Protein AF-A0A3A4NJ50-F1 (afdb_monomer_lite)

Radius of gyration: 18.56 Å; chains: 1; bounding box: 40×17×43 Å

Secondary structure (DSSP, 8-state):
--HHHHHHHHT-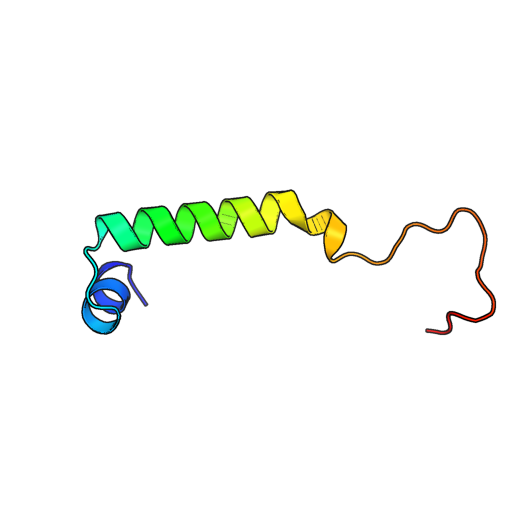-HHHHHHHHHHHHHHHHHTGGGGSPP--SS--TT---

Sequence (49 aa):
KTAGEVAREAGLTADQVDRVFRDIRNKRTTTRPLHLAPVLVDPVPEITK

Structure (mmCIF, N/CA/C/O backbone):
data_AF-A0A3A4NJ50-F1
#
_entry.id   AF-A0A3A4NJ50-F1
#
loop_
_atom_site.group_PDB
_atom_site.id
_atom_site.type_symbol
_atom_site.label_atom_id
_atom_site.label_alt_id
_atom_site.label_comp_id
_atom_site.label_asym_id
_atom_site.label_entity_id
_atom_site.label_seq_id
_atom_site.pdbx_PDB_ins_code
_atom_site.Cartn_x
_atom_site.Cartn_y
_atom_site.Cartn_z
_atom_site.occupancy
_atom_site.B_iso_or_equiv
_atom_site.auth_seq_id
_atom_site.auth_comp_id
_atom_site.auth_asym_id
_atom_site.auth_atom_id
_atom_site.pdbx_PDB_model_num
ATOM 1 N N . LYS A 1 1 ? -8.407 -12.517 8.978 1.00 75.69 1 LYS A N 1
ATOM 2 C CA . LYS A 1 1 ? -8.780 -11.870 10.251 1.00 75.69 1 LYS A CA 1
ATOM 3 C C . LYS A 1 1 ? -9.616 -10.638 9.941 1.00 75.69 1 LYS A C 1
ATOM 5 O O . LYS A 1 1 ? -9.257 -9.919 9.012 1.00 75.69 1 LYS A O 1
ATOM 10 N N . THR A 1 2 ? -10.718 -10.419 10.647 1.00 88.94 2 THR A N 1
ATOM 11 C CA . THR A 1 2 ? -11.520 -9.188 10.561 1.00 88.94 2 THR A CA 1
ATOM 12 C C . THR A 1 2 ? -10.815 -8.036 11.283 1.00 88.94 2 THR A C 1
ATOM 14 O O . THR A 1 2 ? -9.901 -8.266 12.079 1.00 88.94 2 THR A O 1
ATOM 17 N N . ALA A 1 3 ? -11.243 -6.793 11.040 1.00 86.56 3 ALA A N 1
ATOM 18 C CA . ALA A 1 3 ? -10.722 -5.636 11.770 1.00 86.56 3 ALA A CA 1
ATOM 19 C C . ALA A 1 3 ? -10.925 -5.781 13.289 1.00 86.56 3 ALA A C 1
ATOM 21 O O . ALA A 1 3 ? -10.022 -5.465 14.054 1.00 86.56 3 ALA A O 1
ATOM 22 N N . GLY A 1 4 ? -12.058 -6.349 13.721 1.00 87.44 4 GLY A N 1
ATOM 23 C CA . GLY A 1 4 ? -12.352 -6.609 15.134 1.00 87.44 4 GLY A CA 1
ATOM 24 C C . GLY A 1 4 ? -11.443 -7.665 15.774 1.00 87.44 4 GLY A C 1
ATOM 25 O O . GLY A 1 4 ? -10.981 -7.476 16.898 1.00 87.44 4 GLY A O 1
ATOM 26 N N . GLU A 1 5 ? -11.128 -8.750 15.060 1.00 93.44 5 GLU A N 1
ATOM 27 C CA . GLU A 1 5 ? -10.195 -9.775 15.555 1.00 93.44 5 GLU A CA 1
ATOM 28 C C . GLU A 1 5 ? -8.790 -9.202 15.765 1.00 93.44 5 GLU A C 1
ATOM 30 O O . GLU A 1 5 ? -8.167 -9.447 16.797 1.00 93.44 5 GLU A O 1
ATOM 35 N N . VAL A 1 6 ? -8.318 -8.400 14.807 1.00 94.38 6 VAL A N 1
ATOM 36 C CA . VAL A 1 6 ? -7.006 -7.741 14.868 1.00 94.38 6 VAL A CA 1
ATOM 37 C C . VAL A 1 6 ? -6.985 -6.658 15.943 1.00 94.38 6 VAL A C 1
ATOM 39 O O . VAL A 1 6 ? -6.014 -6.564 16.684 1.00 94.38 6 VAL A O 1
ATOM 42 N N . ALA A 1 7 ? -8.057 -5.876 16.067 1.00 94.31 7 ALA A N 1
ATOM 43 C CA . ALA A 1 7 ? -8.197 -4.829 17.074 1.00 94.31 7 ALA A CA 1
ATOM 44 C C . ALA A 1 7 ? -8.056 -5.396 18.491 1.00 94.31 7 ALA A C 1
ATOM 46 O O . ALA A 1 7 ? -7.256 -4.896 19.281 1.00 94.31 7 ALA A O 1
ATOM 47 N N . ARG A 1 8 ? -8.751 -6.506 18.774 1.00 95.94 8 ARG A N 1
ATOM 48 C CA . ARG A 1 8 ? -8.669 -7.207 20.060 1.00 95.94 8 ARG A CA 1
ATOM 49 C C . ARG A 1 8 ? -7.251 -7.691 20.372 1.00 95.94 8 ARG A C 1
ATOM 51 O O . ARG A 1 8 ? -6.787 -7.507 21.489 1.00 95.94 8 ARG A O 1
ATOM 58 N N . GLU A 1 9 ? -6.577 -8.318 19.409 1.00 96.62 9 GLU A N 1
ATOM 59 C CA . GLU A 1 9 ? -5.207 -8.822 19.596 1.00 96.62 9 GLU A CA 1
ATOM 60 C C . GLU A 1 9 ? -4.177 -7.691 19.750 1.00 96.62 9 GLU A C 1
ATOM 62 O O . GLU A 1 9 ? -3.207 -7.840 20.486 1.00 96.62 9 GLU A O 1
ATOM 67 N N . ALA A 1 10 ? -4.389 -6.564 19.067 1.00 95.12 10 ALA A N 1
ATOM 68 C CA . ALA A 1 10 ? -3.465 -5.432 19.038 1.00 95.12 10 ALA A CA 1
ATOM 69 C C . ALA A 1 10 ? -3.725 -4.376 20.129 1.00 95.12 10 ALA A C 1
ATOM 71 O O . ALA A 1 10 ? -2.967 -3.412 20.218 1.00 95.12 10 ALA A O 1
ATOM 72 N N . GLY A 1 11 ? -4.788 -4.513 20.931 1.00 96.62 11 GLY A N 1
ATOM 73 C CA . GLY A 1 11 ? -5.182 -3.500 21.918 1.00 96.62 11 GLY A CA 1
ATOM 74 C C . GLY A 1 11 ? -5.665 -2.185 21.289 1.00 96.62 11 GLY A C 1
ATOM 75 O O . GLY A 1 11 ? -5.458 -1.116 21.857 1.00 96.62 11 GLY A O 1
ATOM 76 N N . LEU A 1 12 ? -6.282 -2.257 20.107 1.00 96.75 12 LEU A N 1
ATOM 77 C CA . LEU A 1 12 ? -6.795 -1.116 19.342 1.00 96.75 12 LEU A CA 1
ATOM 78 C C . LEU A 1 12 ? -8.320 -1.195 19.195 1.00 96.75 12 LEU A C 1
ATOM 80 O O . LEU A 1 12 ? -8.938 -2.217 19.487 1.00 96.75 12 LEU A O 1
ATOM 84 N N . THR A 1 13 ? -8.942 -0.127 18.695 1.00 97.31 13 THR A N 1
ATOM 85 C CA . THR A 1 13 ? -10.341 -0.155 18.243 1.00 97.31 13 THR A CA 1
ATOM 86 C C . THR A 1 13 ? -10.448 -0.648 16.797 1.00 97.31 13 THR A C 1
ATOM 88 O O . THR A 1 13 ? -9.498 -0.545 16.017 1.00 97.31 13 THR A O 1
ATOM 91 N N . ALA A 1 14 ? -11.622 -1.156 16.404 1.00 95.75 14 ALA A N 1
ATOM 92 C CA . ALA A 1 14 ? -11.872 -1.585 15.023 1.00 95.75 14 ALA A CA 1
ATOM 93 C C . ALA A 1 14 ? -11.641 -0.440 14.015 1.00 95.75 14 ALA A C 1
ATOM 95 O O . ALA A 1 14 ? -10.924 -0.626 13.034 1.00 95.75 14 ALA A O 1
ATOM 96 N N . ASP A 1 15 ? -12.122 0.769 14.323 1.00 96.81 15 ASP A N 1
ATOM 97 C CA . ASP A 1 15 ? -11.913 1.965 13.496 1.00 96.81 15 ASP A CA 1
ATOM 98 C C . ASP A 1 15 ? -10.429 2.318 13.316 1.00 96.81 15 ASP A C 1
ATOM 100 O O . ASP A 1 15 ? -10.011 2.767 12.245 1.00 96.81 15 ASP A O 1
ATOM 104 N N . GLN A 1 16 ? -9.612 2.148 14.363 1.00 98.00 16 GLN A N 1
ATOM 105 C CA . GLN A 1 16 ? -8.166 2.363 14.274 1.00 98.00 16 GLN A CA 1
ATOM 1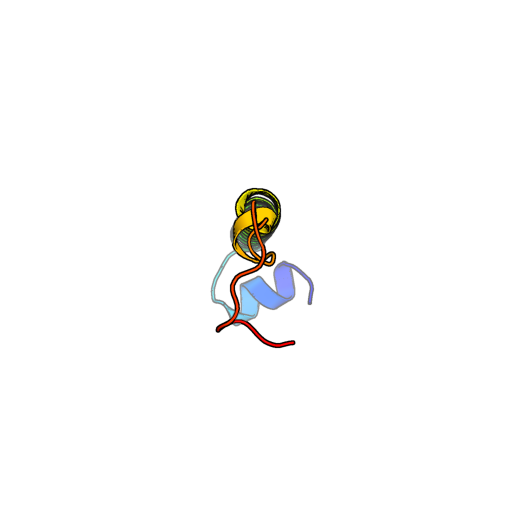06 C C . GLN A 1 16 ? -7.526 1.344 13.330 1.00 98.00 16 GLN A C 1
ATOM 108 O O . GLN A 1 16 ? -6.723 1.727 12.476 1.00 98.00 16 GLN A O 1
ATOM 113 N N . VAL A 1 17 ? -7.913 0.071 13.431 1.00 97.94 17 VAL A N 1
ATOM 114 C CA . VAL A 1 17 ? -7.419 -0.988 12.542 1.00 97.94 17 VAL A CA 1
ATOM 115 C C . VAL A 1 17 ? -7.821 -0.734 11.091 1.00 97.94 17 VAL A C 1
ATOM 117 O O . VAL A 1 17 ? -6.974 -0.835 10.204 1.00 97.94 17 VAL A O 1
ATOM 120 N N . ASP A 1 18 ? -9.060 -0.318 10.834 1.00 96.94 18 ASP A N 1
ATOM 121 C CA . ASP A 1 18 ? -9.516 0.002 9.478 1.00 96.94 18 ASP A CA 1
ATOM 122 C C . ASP A 1 18 ? -8.719 1.157 8.859 1.00 96.94 18 ASP A C 1
ATOM 124 O O . ASP A 1 18 ? -8.301 1.094 7.695 1.00 96.94 18 ASP A O 1
ATOM 128 N N . ARG A 1 19 ? -8.429 2.201 9.646 1.00 97.25 19 ARG A N 1
ATOM 129 C CA . ARG A 1 19 ? -7.565 3.308 9.205 1.00 97.25 19 ARG A CA 1
ATOM 130 C C . ARG A 1 19 ? -6.154 2.823 8.880 1.00 97.25 19 ARG A C 1
ATOM 132 O O . ARG A 1 19 ? -5.623 3.212 7.839 1.00 97.25 19 ARG A O 1
ATOM 139 N N . VAL A 1 20 ? -5.574 1.967 9.724 1.00 97.12 20 VAL A N 1
ATOM 140 C CA . VAL A 1 20 ? -4.239 1.382 9.511 1.00 97.12 20 VAL A CA 1
ATOM 141 C C . VAL A 1 20 ? -4.211 0.524 8.248 1.00 97.12 20 VAL A C 1
ATOM 143 O O . VAL A 1 20 ? -3.304 0.661 7.432 1.00 97.12 20 VAL A O 1
ATOM 146 N N . PHE A 1 21 ? -5.215 -0.320 8.019 1.00 96.25 21 PHE A N 1
ATOM 147 C CA . PHE A 1 21 ? -5.287 -1.144 6.811 1.00 96.25 21 PHE A CA 1
ATOM 148 C C . PHE A 1 21 ? -5.433 -0.314 5.538 1.00 96.25 21 PHE A C 1
ATOM 150 O O . PHE A 1 21 ? -4.796 -0.625 4.526 1.00 96.25 21 PHE A O 1
ATOM 157 N N . ARG A 1 22 ? -6.213 0.770 5.583 1.00 97.44 22 ARG A N 1
ATOM 158 C CA . ARG A 1 22 ? -6.286 1.730 4.477 1.00 97.44 22 ARG A CA 1
ATOM 159 C C . ARG A 1 22 ? -4.930 2.383 4.210 1.00 97.44 22 ARG A C 1
ATOM 161 O O . ARG A 1 22 ? -4.518 2.458 3.057 1.00 97.44 22 ARG A O 1
ATOM 168 N N . ASP A 1 23 ? -4.226 2.811 5.251 1.00 98.00 23 ASP A N 1
ATOM 169 C CA . ASP A 1 23 ? -2.900 3.419 5.123 1.00 98.00 23 ASP A CA 1
ATOM 170 C C . ASP A 1 23 ? -1.858 2.434 4.562 1.00 98.00 23 ASP A C 1
ATOM 172 O O . ASP A 1 23 ? -1.142 2.760 3.618 1.00 98.00 23 ASP A O 1
ATOM 176 N N . ILE A 1 24 ? -1.841 1.186 5.040 1.00 96.75 24 ILE A N 1
ATOM 177 C CA . ILE A 1 24 ? -0.990 0.119 4.490 1.00 96.75 24 ILE A CA 1
ATOM 178 C C . ILE A 1 24 ? -1.269 -0.085 3.000 1.00 96.75 24 ILE A C 1
ATOM 180 O O . ILE A 1 24 ? -0.333 -0.200 2.207 1.00 96.75 24 ILE A O 1
ATOM 184 N N . ARG A 1 25 ? -2.545 -0.126 2.599 1.00 97.56 25 ARG A N 1
ATOM 185 C CA . ARG A 1 25 ? -2.923 -0.260 1.187 1.00 97.56 25 ARG A CA 1
ATOM 186 C C . ARG A 1 25 ? -2.416 0.921 0.365 1.00 97.56 25 ARG A C 1
ATOM 188 O O . ARG A 1 25 ? -1.844 0.701 -0.702 1.00 97.56 25 ARG A O 1
ATOM 195 N N . ASN A 1 26 ? -2.600 2.141 0.865 1.00 98.25 26 ASN A N 1
ATOM 196 C CA . ASN A 1 26 ? -2.126 3.350 0.203 1.00 98.25 26 ASN A CA 1
ATOM 197 C C . ASN A 1 26 ? -0.611 3.293 0.020 1.00 98.25 26 ASN A C 1
ATOM 199 O O . ASN A 1 26 ? -0.160 3.357 -1.116 1.00 98.25 26 ASN A O 1
ATOM 203 N N . LYS A 1 27 ? 0.146 3.050 1.097 1.00 96.94 27 LYS A N 1
ATOM 204 C CA . LYS A 1 27 ? 1.608 2.904 1.066 1.00 96.94 27 LYS A CA 1
ATOM 205 C C . LYS A 1 27 ? 2.049 1.876 0.031 1.00 96.94 27 LYS A C 1
ATOM 207 O O . LYS A 1 27 ? 2.803 2.211 -0.866 1.00 96.94 27 LYS A O 1
ATOM 212 N N . ARG A 1 28 ? 1.510 0.653 0.078 1.00 96.38 28 ARG A N 1
ATOM 213 C CA . ARG A 1 28 ? 1.854 -0.410 -0.887 1.00 96.38 28 ARG A CA 1
ATOM 214 C C . ARG A 1 28 ? 1.576 -0.014 -2.333 1.00 96.38 28 ARG A C 1
ATOM 216 O O . ARG A 1 28 ? 2.336 -0.375 -3.223 1.00 96.38 28 ARG A O 1
ATOM 223 N N . THR A 1 29 ? 0.473 0.689 -2.569 1.00 97.12 29 THR A N 1
ATOM 224 C CA . THR A 1 29 ? 0.078 1.096 -3.920 1.00 97.12 29 THR A CA 1
ATOM 225 C C . THR A 1 29 ? 0.976 2.219 -4.427 1.00 97.12 29 THR A C 1
ATOM 227 O O . THR A 1 29 ? 1.483 2.134 -5.543 1.00 97.12 29 THR A O 1
ATOM 230 N N . THR A 1 30 ? 1.222 3.240 -3.605 1.00 97.75 30 THR A N 1
ATOM 231 C CA . THR A 1 30 ? 2.015 4.413 -3.989 1.00 97.75 30 THR A CA 1
ATOM 232 C C . THR A 1 30 ?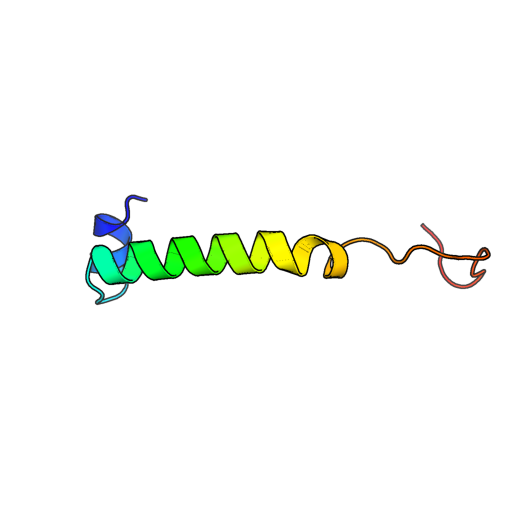 3.508 4.114 -4.068 1.00 97.75 30 THR A C 1
ATOM 234 O O . THR A 1 30 ? 4.196 4.719 -4.884 1.00 97.75 30 THR A O 1
ATOM 237 N N . THR A 1 31 ? 4.016 3.153 -3.290 1.00 96.56 31 THR A N 1
ATOM 238 C CA . THR A 1 31 ? 5.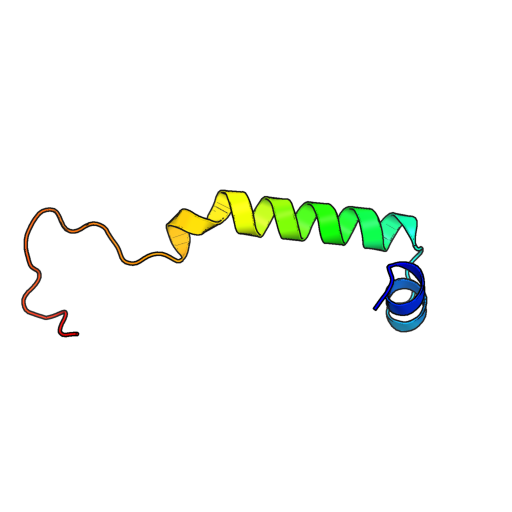432 2.755 -3.313 1.00 96.56 31 THR A CA 1
ATOM 239 C C . THR A 1 31 ? 5.712 1.534 -4.177 1.00 96.56 31 THR A C 1
ATOM 241 O O . THR A 1 31 ? 6.864 1.113 -4.252 1.00 96.56 31 THR A O 1
ATOM 244 N N . ARG A 1 32 ? 4.715 0.964 -4.869 1.00 94.56 32 ARG A N 1
ATOM 245 C CA . ARG A 1 32 ? 4.923 -0.196 -5.754 1.00 94.56 32 ARG A CA 1
ATOM 246 C C . ARG A 1 32 ? 6.104 -0.013 -6.720 1.00 94.56 32 ARG A C 1
ATOM 248 O O . ARG A 1 32 ? 6.882 -0.958 -6.819 1.00 94.56 32 ARG A O 1
ATOM 255 N N . PRO A 1 33 ? 6.303 1.148 -7.380 1.00 92.94 33 PRO A N 1
ATOM 256 C CA . PRO A 1 33 ? 7.453 1.345 -8.264 1.00 92.94 33 PRO A CA 1
ATOM 257 C C . PRO A 1 33 ? 8.816 1.166 -7.579 1.00 92.94 33 PRO A C 1
ATOM 259 O O . PRO A 1 33 ? 9.749 0.714 -8.226 1.00 92.94 33 PRO A O 1
ATOM 262 N N . LEU A 1 34 ? 8.924 1.445 -6.274 1.00 93.31 34 LEU A N 1
ATOM 263 C CA . LEU A 1 34 ? 10.172 1.308 -5.508 1.00 93.31 34 LEU A CA 1
ATOM 264 C C . LEU A 1 34 ? 10.568 -0.151 -5.238 1.00 93.31 34 LEU A C 1
ATOM 266 O O . LEU A 1 34 ? 11.699 -0.418 -4.849 1.00 93.31 34 LEU A O 1
ATOM 270 N N . HIS A 1 35 ? 9.636 -1.090 -5.408 1.00 91.56 35 HIS A N 1
ATOM 271 C CA . HIS A 1 35 ? 9.874 -2.523 -5.225 1.00 91.56 35 HIS A CA 1
ATOM 272 C C . HIS A 1 35 ? 10.069 -3.269 -6.552 1.00 91.56 35 HIS A C 1
ATOM 274 O O . HIS A 1 35 ? 10.270 -4.483 -6.544 1.00 91.56 35 HIS A O 1
ATOM 280 N N . LEU A 1 36 ? 9.952 -2.578 -7.688 1.00 91.56 36 LEU A N 1
ATOM 281 C CA . LEU A 1 36 ? 10.206 -3.160 -9.001 1.00 91.56 36 LEU A CA 1
ATOM 282 C C . LEU A 1 36 ? 11.697 -3.076 -9.326 1.00 91.56 36 LEU A C 1
ATOM 284 O O . LEU A 1 36 ? 12.419 -2.237 -8.788 1.00 91.56 36 LEU A O 1
ATOM 288 N N . ALA A 1 37 ? 12.150 -3.944 -10.230 1.00 89.50 37 ALA A N 1
ATOM 289 C CA . ALA A 1 37 ? 13.488 -3.819 -10.785 1.00 89.50 37 ALA A CA 1
ATOM 290 C C . ALA A 1 37 ? 13.661 -2.432 -11.441 1.00 89.50 37 ALA A C 1
ATOM 292 O O . ALA A 1 37 ? 12.703 -1.920 -12.036 1.00 89.50 37 ALA A O 1
ATOM 293 N N . PRO A 1 38 ? 14.856 -1.823 -11.344 1.00 86.81 38 PRO A N 1
ATOM 294 C CA . PRO A 1 38 ? 15.131 -0.557 -12.005 1.00 86.81 38 PRO A CA 1
ATOM 295 C C . PRO A 1 38 ? 14.971 -0.702 -13.521 1.00 86.81 38 PRO A C 1
ATOM 297 O O . PRO A 1 38 ? 15.327 -1.726 -14.107 1.00 86.81 38 PRO A O 1
ATOM 300 N N . VAL A 1 39 ? 14.447 0.342 -14.161 1.00 89.50 39 VAL A N 1
ATOM 301 C CA . VAL A 1 39 ? 14.418 0.428 -15.623 1.00 89.50 39 VAL A CA 1
ATOM 302 C C . VAL A 1 39 ? 15.795 0.893 -16.075 1.00 89.50 39 VAL A C 1
ATOM 304 O O . VAL A 1 39 ? 16.190 2.025 -15.802 1.00 89.50 39 VAL A O 1
ATOM 307 N N . LEU A 1 40 ? 16.538 0.000 -16.721 1.00 90.81 40 LEU A N 1
ATOM 308 C CA . LEU A 1 40 ? 17.874 0.294 -17.219 1.00 90.81 40 LEU A CA 1
ATOM 309 C C . LEU A 1 40 ? 17.780 0.973 -18.590 1.00 90.81 40 LEU A C 1
ATOM 311 O O . LEU A 1 40 ? 17.039 0.507 -19.454 1.00 90.81 40 LEU A O 1
ATOM 315 N N . VAL A 1 41 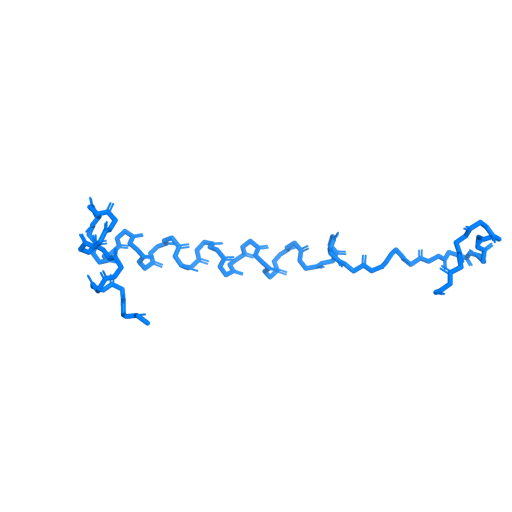? 18.525 2.064 -18.778 1.00 92.94 41 VAL A N 1
ATOM 316 C CA . VAL A 1 41 ? 18.667 2.718 -20.093 1.00 92.94 41 VAL A CA 1
ATOM 317 C C . VAL A 1 41 ? 19.557 1.874 -21.005 1.00 92.94 41 VAL A C 1
ATOM 319 O O . VAL A 1 41 ? 19.232 1.696 -22.173 1.00 92.94 41 VAL A O 1
ATOM 322 N N . ASP A 1 42 ? 20.606 1.283 -20.430 1.00 94.62 42 ASP A N 1
ATOM 323 C CA . ASP A 1 42 ? 21.529 0.359 -21.082 1.00 94.62 42 ASP A CA 1
ATOM 324 C C . ASP A 1 42 ? 21.795 -0.858 -20.177 1.00 94.62 42 ASP A C 1
ATOM 326 O O . ASP A 1 42 ? 21.662 -0.750 -18.952 1.00 94.62 42 ASP A O 1
ATOM 330 N N . PRO A 1 43 ? 22.177 -2.024 -20.732 1.00 91.25 43 PRO A N 1
ATOM 331 C CA . PRO A 1 43 ? 22.544 -3.191 -19.932 1.00 91.25 43 PRO A CA 1
ATOM 332 C C . PRO A 1 43 ? 23.707 -2.899 -18.970 1.00 91.25 43 PRO A C 1
ATOM 334 O O . PRO A 1 43 ? 24.706 -2.303 -19.366 1.00 91.25 43 PRO A O 1
ATOM 337 N N . VAL A 1 44 ? 23.604 -3.381 -17.726 1.00 91.12 44 VAL A N 1
ATOM 338 C CA . VAL A 1 44 ? 24.674 -3.299 -16.716 1.00 91.12 44 VAL A CA 1
ATOM 339 C C . VAL A 1 44 ? 25.324 -4.682 -16.580 1.00 91.12 44 VAL A C 1
ATOM 341 O O . VAL A 1 44 ? 24.659 -5.591 -16.077 1.00 91.12 44 VAL A O 1
ATOM 344 N N . PRO A 1 45 ? 26.579 -4.878 -17.033 1.00 92.38 45 PRO A N 1
ATOM 345 C CA . PRO A 1 45 ? 27.228 -6.194 -17.072 1.00 92.38 45 PRO A CA 1
ATOM 346 C C . PRO A 1 45 ? 27.300 -6.925 -15.722 1.00 92.38 45 PRO A C 1
ATOM 348 O O . PRO A 1 45 ? 27.285 -8.153 -15.681 1.00 92.38 45 PRO A O 1
ATOM 351 N N . GLU A 1 46 ? 27.369 -6.185 -14.618 1.00 91.25 46 GLU A N 1
ATOM 352 C CA . GLU A 1 46 ? 27.491 -6.700 -13.253 1.00 91.25 46 GLU A CA 1
ATOM 353 C C . GLU A 1 46 ? 26.173 -7.268 -12.704 1.00 91.25 46 GLU A C 1
ATOM 355 O O . GLU A 1 46 ? 26.182 -8.038 -11.741 1.00 91.25 46 GLU A O 1
ATOM 360 N N . ILE A 1 47 ? 25.033 -6.906 -13.302 1.00 83.94 47 ILE A N 1
ATOM 361 C CA . ILE A 1 47 ? 23.710 -7.384 -12.893 1.00 83.94 47 ILE A CA 1
ATOM 362 C C . ILE A 1 47 ? 23.336 -8.577 -13.778 1.00 83.94 47 ILE A C 1
ATOM 364 O O . ILE A 1 47 ? 22.876 -8.421 -14.908 1.00 83.94 47 ILE A O 1
ATOM 368 N N . THR A 1 48 ? 23.516 -9.784 -13.242 1.00 78.69 48 THR A N 1
ATOM 369 C CA . THR A 1 48 ? 23.069 -11.039 -13.868 1.00 78.69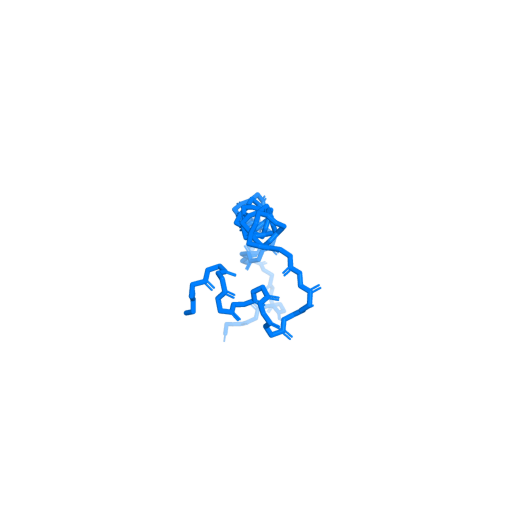 48 THR A CA 1
ATOM 370 C C . THR A 1 48 ? 21.787 -11.548 -13.207 1.00 78.69 48 THR A C 1
ATOM 372 O O . THR A 1 48 ? 21.459 -11.161 -12.085 1.00 78.69 48 THR A O 1
ATOM 375 N N . LYS A 1 49 ? 21.004 -12.325 -13.961 1.00 64.69 49 LYS A N 1
ATOM 376 C CA . LYS A 1 49 ? 19.643 -12.736 -13.599 1.00 64.69 49 LYS A CA 1
ATOM 377 C C . LYS A 1 49 ? 19.617 -13.945 -12.671 1.00 64.69 49 LYS A C 1
ATOM 379 O O . LYS A 1 49 ? 20.431 -14.864 -12.907 1.00 64.69 49 LYS A O 1
#

pLDDT: mean 92.84, std 6.32, range [64.69, 98.25]

Foldseek 3Di:
DQLPVVCVVVVHDSVVSVVVVVVVVVCCVVCVVVPDDDDDPDDDPVDDD